Protein AF-A0A957N6Y2-F1 (afdb_monomer)

pLDDT: mean 73.85, std 15.02, range [50.25, 97.44]

Foldseek 3Di:
DVVVVVVVVVVVVVVVVVVVVVVVVVVVVVVVVVPDDDDPPPDPPPPPPPPPDDDDDDPDDDDDDDPDPPPPPDDPPPPPDDPPPPPPDPDDDPDAQDAPDDQVPQALVPLVVLVSQADLFQDGHDCVRNVYDPVSSVSSVVSSVVNVVVVVGDDGNVVSCVVVVPPPDPPDD

Secondary structure (DSSP, 8-state):
--HHHHHHHHHHHHHHHHHHHHHHHHHHHHHHTTS-S--------TT------------------------------------TTS------PPPPSSTT--STT--TT-HHHHHTTB-TTSPBPPHHHH---HHHHHHHHHHHHHHHHTTSS-SSHHHHHHHHGGG------

Radius of gyration: 35.32 Å; Cα contacts (8 Å, |Δi|>4): 72; chains: 1; bounding box: 50×117×84 Å

Mean predicted aligned error: 20.55 Å

Nearest PDB structures (foldseek):
  6wnv-assembly1_W  TM=9.432E-01  e=3.172E-04  Escherichia coli
  6uo1-assembly2_2r  TM=8.432E-01  e=1.187E-04  Thermus thermophilus HB8
  7unr-assembly1_r  TM=8.972E-01  e=5.019E-04  Pseudomonas aeruginosa PAO1
  7msm-assembly1_r  TM=8.743E-01  e=5.722E-04  Mycobacterium tuberculosis H37Rv
  4v6k-assembly1_BV  TM=7.353E-01  e=3.387E-04  Escherichia coli K-12

Sequence (173 aa):
MKEIQGEAEEVVADAAETAAEAVTAVADAVEAAVTSDDDDDEGYDDADVPSAVDEDDDDGEDDEDDDGEDVFEYEEVAVDGPTIYAPQEVRGRARRIGNDIRIEDINYKNVALLTRFLDARGRILSRRKTRVSAKVQRQVAREIKRARHLALLPYTAEHIRVTRKTRRTSRQR

Solvent-accessible surface area (backbone atoms only — not comparable to full-atom values): 11524 Å² total; per-residue (Å²): 127,75,64,71,59,54,57,60,54,52,57,54,51,54,54,50,52,55,51,51,53,52,52,50,52,52,48,54,53,54,54,64,65,71,74,74,82,84,84,83,76,74,72,83,71,84,79,81,67,79,78,85,78,79,90,76,91,78,90,74,79,90,79,82,88,81,94,73,82,79,76,76,79,77,72,86,69,84,72,91,60,79,70,84,78,61,82,74,78,79,72,75,79,77,83,68,75,40,77,84,68,59,75,88,73,68,46,48,85,42,52,78,64,56,53,74,46,38,43,94,47,38,44,78,58,53,57,84,73,37,55,42,56,71,71,55,50,53,50,51,52,53,28,50,52,53,17,37,76,71,66,75,41,59,79,42,44,62,59,49,48,63,72,60,59,84,68,77,66,79,81,74,128

Structure (mmCIF, N/CA/C/O backbone):
data_AF-A0A957N6Y2-F1
#
_entry.id   AF-A0A957N6Y2-F1
#
loop_
_atom_site.group_PDB
_atom_site.id
_atom_site.type_symbol
_atom_site.label_atom_id
_atom_site.label_alt_id
_atom_site.label_comp_id
_atom_site.label_asym_id
_atom_site.label_entity_id
_atom_site.label_seq_id
_atom_site.pdbx_PDB_ins_code
_atom_site.Cartn_x
_atom_site.Cartn_y
_atom_site.Cartn_z
_atom_site.occupancy
_atom_site.B_iso_or_equiv
_atom_site.auth_seq_id
_atom_site.auth_comp_id
_atom_site.auth_asym_id
_atom_site.auth_atom_id
_atom_site.pdbx_PDB_model_num
ATOM 1 N N . MET A 1 1 ? 0.846 -52.068 44.455 1.00 54.06 1 MET A N 1
ATOM 2 C CA . MET A 1 1 ? 0.209 -51.750 43.150 1.00 54.06 1 MET A CA 1
ATOM 3 C C . MET A 1 1 ? -0.515 -50.401 43.126 1.00 54.06 1 MET A C 1
ATOM 5 O O . MET A 1 1 ? -0.605 -49.851 42.042 1.00 54.06 1 MET A O 1
ATOM 9 N N . LYS A 1 2 ? -0.999 -49.846 44.255 1.00 55.47 2 LYS A N 1
ATOM 10 C CA . LYS A 1 2 ? -1.596 -48.491 44.290 1.00 55.47 2 LYS A CA 1
ATOM 11 C C . LYS A 1 2 ? -0.591 -47.332 44.422 1.00 55.47 2 LYS A C 1
ATOM 13 O O . LYS A 1 2 ? -0.959 -46.212 44.116 1.00 55.47 2 LYS A O 1
ATO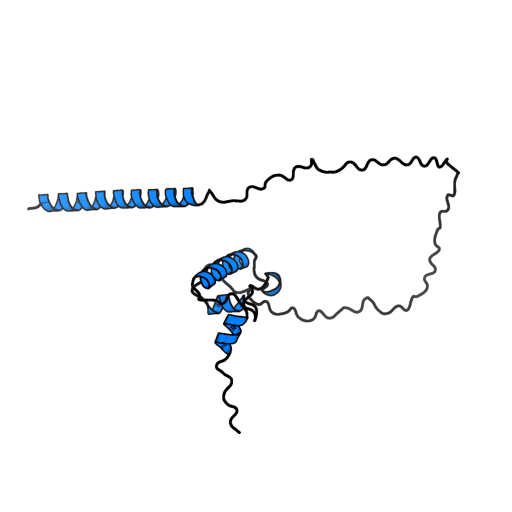M 18 N N . GLU A 1 3 ? 0.654 -47.587 44.827 1.00 55.88 3 GLU A N 1
ATOM 19 C CA . GLU A 1 3 ? 1.667 -46.526 45.020 1.00 55.88 3 GLU A CA 1
ATOM 20 C C . GLU A 1 3 ? 2.249 -45.993 43.702 1.00 55.88 3 GLU A C 1
ATOM 22 O O . GLU A 1 3 ? 2.425 -44.794 43.549 1.00 55.88 3 GLU A O 1
ATOM 27 N N . ILE A 1 4 ? 2.412 -46.854 42.694 1.00 61.31 4 ILE A N 1
ATOM 28 C CA . ILE A 1 4 ? 2.976 -46.479 41.381 1.00 61.31 4 ILE A CA 1
ATOM 29 C C . ILE A 1 4 ? 2.052 -45.538 40.581 1.00 61.31 4 ILE A C 1
ATOM 31 O O . ILE A 1 4 ? 2.483 -44.896 39.630 1.00 61.31 4 ILE A O 1
ATOM 35 N N . GLN A 1 5 ? 0.763 -45.481 40.937 1.00 54.62 5 GLN A N 1
ATOM 36 C CA . GLN A 1 5 ? -0.201 -44.585 40.294 1.00 54.62 5 GLN A CA 1
ATOM 37 C C . GLN A 1 5 ? -0.151 -43.161 40.864 1.00 54.62 5 GLN A C 1
ATOM 39 O O . GLN A 1 5 ? -0.471 -42.236 40.130 1.00 54.62 5 GLN A O 1
ATOM 44 N N . GLY A 1 6 ? 0.273 -42.981 42.123 1.00 58.88 6 GLY A N 1
ATOM 45 C CA . GLY A 1 6 ? 0.405 -41.652 42.733 1.00 58.88 6 GLY A CA 1
ATOM 46 C C . GLY A 1 6 ? 1.631 -40.899 42.222 1.00 58.88 6 GLY A C 1
ATOM 47 O O . GLY A 1 6 ? 1.530 -39.728 41.876 1.00 58.88 6 GLY A O 1
ATOM 48 N N . GLU A 1 7 ? 2.758 -41.600 42.070 1.00 60.56 7 GLU A N 1
ATOM 49 C CA . GLU A 1 7 ? 3.994 -41.002 41.546 1.00 60.56 7 GLU A CA 1
ATOM 50 C C . GLU A 1 7 ? 3.807 -40.482 40.115 1.00 60.56 7 GLU A C 1
ATOM 52 O O . GLU A 1 7 ? 4.270 -39.396 39.794 1.00 60.56 7 GLU A O 1
ATOM 57 N N . ALA A 1 8 ? 3.069 -41.206 39.263 1.00 60.78 8 ALA A N 1
ATOM 58 C CA . ALA A 1 8 ? 2.825 -40.799 37.879 1.00 60.78 8 ALA A CA 1
ATOM 59 C C . ALA A 1 8 ? 1.968 -39.528 37.748 1.00 60.78 8 ALA A C 1
ATOM 61 O O .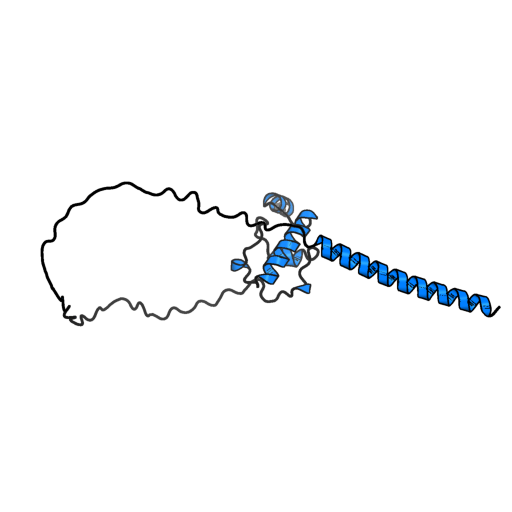 ALA A 1 8 ? 2.079 -38.829 36.744 1.00 60.78 8 ALA A O 1
ATOM 62 N N . GLU A 1 9 ? 1.113 -39.230 38.725 1.00 62.97 9 GLU A N 1
ATOM 63 C CA . GLU A 1 9 ? 0.249 -38.045 38.699 1.00 62.97 9 GLU A CA 1
ATOM 64 C C . GLU A 1 9 ? 1.001 -36.793 39.182 1.00 62.97 9 GLU A C 1
ATOM 66 O O . GLU A 1 9 ? 0.813 -35.707 38.636 1.00 62.97 9 GLU A O 1
ATOM 71 N N . GLU A 1 10 ? 1.941 -36.960 40.118 1.00 61.38 10 GLU A N 1
ATOM 72 C CA . GLU A 1 10 ? 2.813 -35.891 40.619 1.00 61.38 10 GLU A CA 1
ATOM 73 C C . GLU A 1 10 ? 3.805 -35.398 39.547 1.00 61.38 10 GLU A C 1
ATOM 75 O O . GLU A 1 10 ? 3.957 -34.190 39.364 1.00 61.38 10 GLU A O 1
ATOM 80 N N . VAL A 1 11 ? 4.396 -36.299 38.742 1.00 65.12 11 VAL A N 1
ATOM 81 C CA . VAL A 1 11 ? 5.324 -35.892 37.658 1.00 65.12 11 VAL A CA 1
ATOM 82 C C . VAL A 1 11 ? 4.615 -35.098 36.552 1.00 65.12 11 VAL A C 1
ATOM 84 O O . VAL A 1 11 ? 5.224 -34.270 35.878 1.00 65.12 11 VAL A O 1
ATOM 87 N N . VAL A 1 12 ? 3.317 -35.339 36.340 1.00 69.12 12 VAL A N 1
ATOM 88 C CA . VAL A 1 12 ? 2.526 -34.625 35.322 1.00 69.12 12 VAL A CA 1
ATOM 89 C C . VAL A 1 12 ? 2.148 -33.220 35.800 1.00 69.12 12 VAL A C 1
ATOM 91 O O . VAL A 1 12 ? 2.043 -32.312 34.975 1.00 69.12 12 VAL A O 1
ATOM 94 N N . ALA A 1 13 ? 1.994 -33.021 37.112 1.00 68.88 13 ALA A N 1
ATOM 95 C CA . ALA A 1 13 ? 1.758 -31.704 37.699 1.00 68.88 13 ALA A CA 1
ATOM 96 C C . ALA A 1 13 ? 3.017 -30.818 37.640 1.00 68.88 13 ALA A C 1
ATOM 98 O O . ALA A 1 13 ? 2.930 -29.679 37.182 1.00 68.88 13 ALA A O 1
ATOM 99 N N . ASP A 1 14 ? 4.188 -31.363 37.984 1.00 68.69 14 ASP A N 1
ATOM 100 C CA . ASP A 1 14 ? 5.475 -30.646 37.917 1.00 68.69 14 ASP A CA 1
ATOM 101 C C . ASP A 1 14 ? 5.862 -30.279 36.468 1.00 68.69 14 ASP A C 1
ATOM 103 O O . ASP A 1 14 ? 6.341 -29.179 36.177 1.00 68.69 14 ASP A O 1
ATOM 107 N N . ALA A 1 15 ? 5.540 -31.157 35.507 1.00 70.31 15 ALA A N 1
ATOM 108 C CA . ALA A 1 15 ? 5.707 -30.886 34.078 1.00 70.31 15 ALA A CA 1
ATOM 109 C C . ALA A 1 15 ? 4.786 -29.763 33.559 1.00 70.31 15 ALA A C 1
ATOM 111 O O . ALA A 1 15 ? 5.128 -29.069 32.599 1.00 70.31 15 ALA A O 1
ATOM 112 N N . ALA A 1 16 ? 3.610 -29.580 34.166 1.00 72.06 16 ALA A N 1
ATOM 113 C CA . ALA A 1 16 ? 2.691 -28.507 33.796 1.00 72.06 16 ALA A CA 1
ATOM 114 C C . ALA A 1 16 ? 3.145 -27.149 34.355 1.00 72.06 16 ALA A C 1
ATOM 116 O O . ALA A 1 16 ? 3.009 -26.133 33.671 1.00 72.06 16 ALA A O 1
ATOM 117 N N . GLU A 1 17 ? 3.719 -27.132 35.560 1.00 71.00 17 GLU A N 1
ATOM 118 C CA . GLU A 1 17 ? 4.227 -25.915 36.200 1.00 71.00 17 GLU A CA 1
ATOM 119 C C . GLU A 1 17 ? 5.502 -25.403 35.510 1.00 71.00 17 GLU A C 1
ATOM 121 O O . GLU A 1 17 ? 5.574 -24.234 35.126 1.00 71.00 17 GLU A O 1
ATOM 126 N N . THR A 1 18 ? 6.441 -26.300 35.188 1.00 74.44 18 THR A N 1
ATOM 127 C CA . THR A 1 18 ? 7.646 -25.967 34.400 1.00 74.44 18 THR A CA 1
ATOM 128 C C . THR A 1 18 ? 7.326 -25.510 32.973 1.00 74.44 18 THR A C 1
ATOM 130 O O . THR A 1 18 ? 7.995 -24.623 32.435 1.00 74.44 18 THR A O 1
ATOM 133 N N . ALA A 1 19 ? 6.277 -26.055 32.346 1.00 76.19 19 ALA A N 1
ATOM 134 C CA . ALA A 1 19 ? 5.816 -25.580 31.043 1.00 76.19 19 ALA A CA 1
ATOM 135 C C . ALA A 1 19 ? 5.221 -24.165 31.118 1.00 76.19 19 ALA A C 1
ATOM 137 O O . ALA A 1 19 ? 5.427 -23.371 30.198 1.00 76.19 19 ALA A O 1
ATOM 138 N N . ALA A 1 20 ? 4.507 -23.831 32.198 1.00 77.12 20 ALA A N 1
ATOM 139 C CA . ALA A 1 20 ? 3.957 -22.495 32.394 1.00 77.12 20 ALA A CA 1
ATOM 140 C C . ALA A 1 20 ? 5.071 -21.457 32.598 1.00 77.12 20 ALA A C 1
ATOM 142 O O . ALA A 1 20 ? 5.064 -20.435 31.911 1.00 77.12 20 ALA A O 1
ATOM 143 N N . GLU A 1 21 ? 6.062 -21.760 33.445 1.00 78.00 21 GLU A N 1
ATOM 144 C CA . GLU A 1 21 ? 7.205 -20.877 33.710 1.00 78.00 21 GLU A CA 1
ATOM 145 C C . GLU A 1 21 ? 8.019 -20.600 32.433 1.00 78.00 21 GLU A C 1
ATOM 147 O O . GLU A 1 21 ? 8.341 -19.446 32.132 1.00 78.00 21 GLU A O 1
ATOM 152 N N . ALA A 1 22 ? 8.252 -21.631 31.610 1.00 80.06 22 ALA A N 1
ATOM 153 C CA . ALA A 1 22 ? 8.944 -21.502 30.329 1.00 80.06 22 ALA A CA 1
ATOM 154 C C . ALA A 1 22 ? 8.195 -20.607 29.326 1.00 80.06 22 ALA A C 1
ATOM 156 O O . ALA A 1 22 ? 8.821 -19.839 28.596 1.00 80.06 22 ALA A O 1
ATOM 157 N N . VAL A 1 23 ? 6.860 -20.670 29.282 1.00 82.44 23 VAL A N 1
ATOM 158 C CA . VAL A 1 23 ? 6.058 -19.831 28.376 1.00 82.44 23 VAL A CA 1
ATOM 159 C C . VAL A 1 23 ? 6.103 -18.363 28.805 1.00 82.44 23 VAL A C 1
ATOM 161 O O . VAL A 1 23 ? 6.244 -17.492 27.946 1.00 82.44 23 VAL A O 1
ATOM 164 N N . THR A 1 24 ? 6.051 -18.078 30.110 1.00 79.81 24 THR A N 1
ATOM 165 C CA . THR A 1 24 ? 6.241 -16.717 30.644 1.00 79.81 24 THR A CA 1
ATOM 166 C C . THR A 1 24 ? 7.654 -16.188 30.411 1.00 79.81 24 THR A C 1
ATOM 168 O O . THR A 1 24 ? 7.796 -15.052 29.972 1.00 79.81 24 THR A O 1
ATOM 171 N N . ALA A 1 25 ? 8.692 -17.011 30.582 1.00 83.44 25 ALA A N 1
ATOM 172 C CA . ALA A 1 25 ? 10.072 -16.610 30.305 1.00 83.44 25 ALA A CA 1
ATOM 173 C C . ALA A 1 25 ? 10.303 -16.297 28.815 1.00 83.44 25 ALA A C 1
ATOM 175 O O . ALA A 1 25 ? 11.002 -15.345 28.470 1.00 83.44 25 ALA A O 1
ATOM 176 N N . VAL A 1 26 ? 9.681 -17.067 27.913 1.00 84.06 26 VAL A N 1
ATOM 177 C CA . VAL A 1 26 ? 9.703 -16.780 26.470 1.00 84.06 26 VAL A CA 1
ATOM 178 C C . VAL A 1 26 ? 8.930 -15.496 26.154 1.00 84.06 26 VAL A C 1
ATOM 180 O O . VAL A 1 26 ? 9.352 -14.748 25.277 1.00 84.06 26 VAL A O 1
ATOM 183 N N . ALA A 1 27 ? 7.833 -15.209 26.860 1.00 81.75 27 ALA A N 1
ATOM 184 C CA . ALA A 1 27 ? 7.079 -13.970 26.683 1.00 81.75 27 ALA A CA 1
ATOM 185 C C . ALA A 1 27 ? 7.880 -12.730 27.126 1.00 81.75 27 ALA A C 1
ATOM 187 O O . ALA A 1 27 ? 7.988 -11.792 26.338 1.00 81.75 27 ALA A O 1
ATOM 188 N N . ASP A 1 28 ? 8.512 -12.762 28.305 1.00 79.31 28 ASP A N 1
ATOM 189 C CA . ASP A 1 28 ? 9.375 -11.673 28.797 1.00 79.31 28 ASP A CA 1
ATOM 190 C C . ASP A 1 28 ? 10.589 -11.451 27.880 1.00 79.31 28 ASP A C 1
ATOM 192 O O . ASP A 1 28 ? 10.950 -10.316 27.564 1.00 79.31 28 ASP A O 1
ATOM 196 N N . ALA A 1 29 ? 11.196 -12.530 27.372 1.00 77.00 29 ALA A N 1
ATOM 197 C CA . ALA A 1 29 ? 12.306 -12.430 26.426 1.00 77.00 29 ALA A CA 1
ATOM 198 C C . ALA A 1 29 ? 11.883 -11.813 25.078 1.00 77.00 29 ALA A C 1
ATOM 200 O O . ALA A 1 29 ? 12.656 -11.081 24.457 1.00 77.00 29 ALA A O 1
ATOM 201 N N . VAL A 1 30 ? 10.659 -12.091 24.616 1.00 79.19 30 VAL A N 1
ATOM 202 C CA . VAL A 1 30 ? 10.101 -11.488 23.395 1.00 79.19 30 VAL A CA 1
ATOM 203 C C . VAL A 1 30 ? 9.756 -10.013 23.612 1.00 79.19 30 VAL A C 1
ATOM 205 O O . VAL A 1 30 ? 9.938 -9.222 22.687 1.00 79.19 30 VAL A O 1
ATOM 208 N N . GLU A 1 31 ? 9.293 -9.628 24.803 1.00 70.00 31 GLU A N 1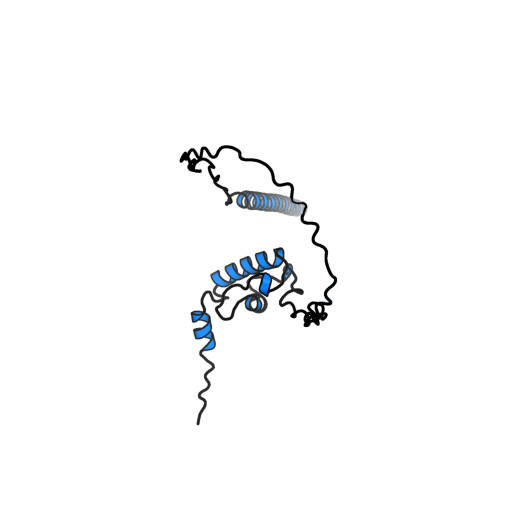
ATOM 209 C CA . GLU A 1 31 ? 8.985 -8.231 25.124 1.00 70.00 31 GLU A CA 1
ATOM 210 C C . GLU A 1 31 ? 10.263 -7.385 25.224 1.00 70.00 31 GLU A C 1
ATOM 212 O 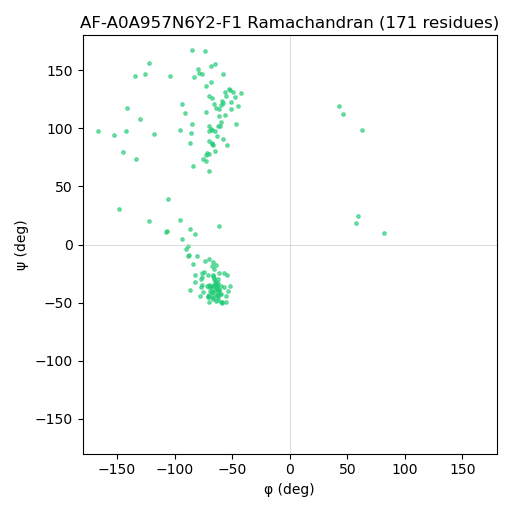O . GLU A 1 31 ? 10.337 -6.335 24.590 1.00 70.00 31 GLU A O 1
ATOM 217 N N . ALA A 1 32 ? 11.316 -7.892 25.876 1.00 69.19 32 ALA A N 1
ATOM 218 C CA . ALA A 1 32 ? 12.623 -7.230 25.935 1.00 69.19 32 ALA A CA 1
ATOM 219 C C . ALA A 1 32 ? 13.284 -7.061 24.551 1.00 69.19 32 ALA A C 1
ATOM 221 O O . ALA A 1 32 ? 13.956 -6.064 24.298 1.00 69.19 32 ALA A O 1
ATOM 222 N N . ALA A 1 33 ? 13.069 -8.000 23.625 1.00 65.19 33 ALA A N 1
ATOM 223 C CA . ALA A 1 33 ? 13.572 -7.889 22.254 1.00 65.19 33 ALA A CA 1
ATOM 224 C C . ALA A 1 33 ? 12.800 -6.865 21.398 1.00 65.19 33 ALA A C 1
ATOM 226 O O . ALA A 1 33 ? 13.261 -6.496 20.321 1.00 65.19 33 ALA A O 1
ATOM 227 N N . VAL A 1 34 ? 11.619 -6.415 21.840 1.00 66.94 34 VAL A N 1
ATOM 228 C CA . VAL A 1 34 ? 10.784 -5.454 21.102 1.00 66.94 34 VAL A CA 1
ATOM 229 C C . VAL A 1 34 ? 11.088 -3.994 21.466 1.00 66.94 34 VAL A C 1
ATOM 231 O O . VAL A 1 34 ? 10.539 -3.094 20.831 1.00 66.94 34 VAL A O 1
ATOM 234 N N . THR A 1 35 ? 11.976 -3.743 22.437 1.00 60.12 35 THR A N 1
ATOM 235 C CA . THR A 1 35 ? 12.279 -2.391 22.945 1.00 60.12 35 THR A CA 1
ATOM 236 C C . THR A 1 35 ? 13.637 -1.824 22.523 1.00 60.12 35 THR A C 1
ATOM 238 O O . THR A 1 35 ? 14.054 -0.813 23.079 1.00 60.12 35 THR A O 1
ATOM 241 N N . SER A 1 36 ? 14.345 -2.428 21.567 1.00 63.19 36 SER A N 1
ATOM 242 C CA . SER A 1 36 ? 15.643 -1.920 21.099 1.00 63.19 36 SER A CA 1
ATOM 243 C C . SER A 1 36 ? 15.721 -1.912 19.573 1.00 63.19 36 SER A C 1
ATOM 245 O O . SER A 1 36 ? 16.354 -2.791 19.007 1.00 63.19 36 SER A O 1
ATOM 247 N N . ASP A 1 37 ? 15.029 -0.977 18.920 1.00 61.47 37 ASP A N 1
ATOM 248 C CA . ASP A 1 37 ? 15.316 -0.553 17.536 1.00 61.47 37 ASP A CA 1
ATOM 249 C C . ASP A 1 37 ? 14.550 0.759 17.227 1.00 61.47 37 ASP A C 1
ATOM 251 O O . ASP A 1 37 ? 13.356 0.748 16.916 1.00 61.47 37 ASP A O 1
ATOM 255 N N . ASP A 1 38 ? 15.282 1.871 17.362 1.00 55.75 38 ASP A N 1
ATOM 256 C CA . ASP A 1 38 ? 15.328 3.045 16.472 1.00 55.75 38 ASP A CA 1
ATOM 257 C C . ASP A 1 38 ? 14.085 3.928 16.231 1.00 55.75 38 ASP A C 1
ATOM 259 O O . ASP A 1 38 ? 13.298 3.713 15.309 1.00 55.75 38 ASP A O 1
ATOM 263 N N . ASP A 1 39 ? 14.037 5.041 16.965 1.00 57.88 39 ASP A N 1
ATOM 264 C CA . ASP A 1 39 ? 14.059 6.390 16.374 1.00 57.88 39 ASP A CA 1
ATOM 265 C C . ASP A 1 39 ? 14.853 7.273 17.366 1.00 57.88 39 ASP A C 1
ATOM 267 O O . ASP A 1 39 ? 14.268 7.938 18.215 1.00 57.88 39 ASP A O 1
ATOM 271 N N . ASP A 1 40 ? 16.191 7.190 17.320 1.00 53.88 40 ASP A N 1
ATOM 272 C CA . ASP A 1 40 ? 17.080 8.243 17.831 1.00 53.88 40 ASP A CA 1
ATOM 273 C C . ASP A 1 40 ? 16.887 9.457 16.911 1.00 53.88 40 ASP A C 1
ATOM 275 O O . ASP A 1 40 ? 17.403 9.523 15.790 1.00 53.88 40 ASP A O 1
ATOM 279 N N . ASP A 1 41 ? 16.064 10.402 17.347 1.00 59.16 41 ASP A N 1
ATOM 280 C CA . ASP A 1 41 ? 16.000 11.747 16.807 1.00 59.16 41 ASP A CA 1
ATOM 281 C C . ASP A 1 41 ? 17.249 12.517 17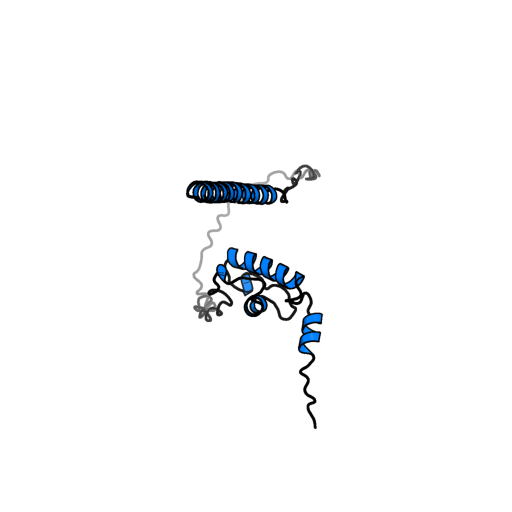.251 1.00 59.16 41 ASP A C 1
ATOM 283 O O . ASP A 1 41 ? 17.218 13.336 18.166 1.00 59.16 41 ASP A O 1
ATOM 287 N N . GLU A 1 42 ? 18.369 12.219 16.581 1.00 62.69 42 GLU A N 1
ATOM 288 C CA . GLU A 1 42 ? 19.580 13.044 16.595 1.00 62.69 42 GLU A CA 1
ATOM 289 C C . GLU A 1 42 ? 19.166 14.508 16.411 1.00 62.69 42 GLU A C 1
ATOM 291 O O . GLU A 1 42 ? 18.507 14.880 15.429 1.00 62.69 42 GLU A O 1
ATOM 296 N N . GLY A 1 43 ? 19.495 15.308 17.422 1.00 53.41 43 GLY A N 1
ATOM 297 C CA . GLY A 1 43 ? 19.111 16.699 17.532 1.00 53.41 43 GLY A CA 1
ATOM 298 C C . GLY A 1 43 ? 19.496 17.472 16.281 1.00 53.41 43 GLY A C 1
ATOM 299 O O . GLY A 1 43 ? 20.612 17.384 15.773 1.00 53.41 43 GLY A O 1
ATOM 300 N N . TYR A 1 44 ? 18.561 18.276 15.788 1.00 62.78 44 TYR A N 1
ATOM 301 C CA . TYR A 1 44 ? 18.969 19.432 15.014 1.00 62.78 44 TYR A CA 1
ATOM 302 C C . TYR A 1 44 ? 19.654 20.384 15.987 1.00 62.78 44 TYR A C 1
ATOM 304 O O . TYR A 1 44 ? 19.001 21.087 16.756 1.00 62.78 44 TYR A O 1
ATOM 312 N N . ASP A 1 45 ? 20.979 20.348 15.983 1.00 58.59 45 ASP A N 1
ATOM 313 C CA . ASP A 1 45 ? 21.806 21.338 16.642 1.00 58.59 45 ASP A CA 1
ATOM 314 C C . ASP A 1 45 ? 21.511 22.684 15.967 1.00 58.59 45 ASP A C 1
ATOM 316 O O . ASP A 1 45 ? 21.991 22.969 14.870 1.00 58.59 45 ASP A O 1
ATOM 320 N N . ASP A 1 46 ? 20.702 23.527 16.609 1.00 61.53 46 ASP A N 1
ATOM 321 C CA . ASP A 1 46 ? 20.353 24.893 16.175 1.00 61.53 46 ASP A CA 1
ATOM 322 C C . ASP A 1 46 ? 21.580 25.849 16.083 1.00 61.53 46 ASP A C 1
ATOM 324 O O . ASP A 1 46 ? 21.436 27.070 16.041 1.00 61.53 46 ASP A O 1
ATOM 328 N N . ALA A 1 47 ? 22.811 25.325 16.064 1.00 61.56 47 ALA A N 1
ATOM 329 C CA . ALA A 1 47 ? 24.060 26.080 16.126 1.00 61.56 47 ALA A CA 1
ATOM 330 C C . ALA A 1 47 ? 24.607 26.546 14.759 1.00 61.56 47 ALA A C 1
ATOM 332 O O . ALA A 1 47 ? 25.512 27.376 14.741 1.00 61.56 47 ALA A O 1
ATOM 333 N N . ASP A 1 48 ? 24.050 26.086 13.634 1.00 59.69 48 ASP A N 1
ATOM 334 C CA . ASP A 1 48 ? 24.451 26.504 12.276 1.00 59.69 48 ASP A CA 1
ATOM 335 C C . ASP A 1 48 ? 23.422 27.443 11.616 1.00 59.69 48 ASP A C 1
ATOM 337 O O . ASP A 1 48 ? 23.141 27.365 10.418 1.00 59.69 48 ASP A O 1
ATOM 341 N N . VAL A 1 49 ? 22.840 28.367 12.387 1.00 62.09 49 VAL A N 1
ATOM 342 C CA . VAL A 1 49 ? 22.195 29.548 11.798 1.00 62.09 49 VAL A CA 1
ATOM 343 C C . VAL A 1 49 ? 23.290 30.596 11.587 1.00 62.09 49 VAL A C 1
ATOM 345 O O . VAL A 1 49 ? 23.717 31.215 12.564 1.00 62.09 49 VAL A O 1
ATOM 348 N N . PRO A 1 50 ? 23.789 30.820 10.355 1.00 61.38 50 PRO A N 1
ATOM 349 C CA . PRO A 1 50 ? 24.699 31.927 10.115 1.00 61.38 50 PRO A CA 1
ATOM 350 C C . PRO A 1 50 ? 23.974 33.223 10.479 1.00 61.38 50 PRO A C 1
ATOM 352 O O . PRO A 1 50 ? 22.923 33.542 9.917 1.00 61.38 50 PRO A O 1
ATOM 355 N N . SER A 1 51 ? 24.531 33.959 11.441 1.00 55.97 51 SER A N 1
ATOM 356 C CA . SER A 1 51 ? 24.121 35.328 11.713 1.00 55.97 51 SER A CA 1
ATOM 357 C C . SER A 1 51 ? 24.363 36.130 10.440 1.00 55.97 51 SER A C 1
ATOM 359 O O . SER A 1 51 ? 25.511 36.407 10.090 1.00 55.97 51 SER A O 1
ATOM 361 N N . ALA A 1 52 ? 23.293 36.464 9.727 1.00 61.56 52 ALA A N 1
ATOM 362 C CA . ALA A 1 52 ? 23.332 37.486 8.700 1.00 61.56 52 ALA A CA 1
ATOM 363 C C . ALA A 1 52 ? 23.572 38.826 9.406 1.00 61.56 52 ALA A C 1
ATOM 365 O O . ALA A 1 52 ? 22.637 39.507 9.816 1.00 61.56 52 ALA A O 1
ATOM 366 N N . VAL A 1 53 ? 24.843 39.134 9.630 1.00 62.69 53 VAL A N 1
ATOM 367 C CA . VAL A 1 53 ? 25.316 40.507 9.709 1.00 62.69 53 VAL A CA 1
ATOM 368 C C . VAL A 1 53 ? 25.731 40.867 8.294 1.00 62.69 53 VAL A C 1
ATOM 370 O O . VAL A 1 53 ? 26.649 40.262 7.758 1.00 62.69 53 VAL A O 1
ATOM 373 N N . ASP A 1 54 ? 25.004 41.793 7.690 1.00 56.47 54 ASP A N 1
ATOM 374 C CA . ASP A 1 54 ? 25.623 42.857 6.918 1.00 56.47 54 ASP A CA 1
ATOM 375 C C . ASP A 1 54 ? 24.805 44.113 7.216 1.00 56.47 54 ASP A C 1
ATOM 377 O O . ASP A 1 54 ? 23.584 44.161 7.060 1.00 56.47 54 ASP A O 1
ATOM 381 N N . GLU A 1 55 ? 25.522 45.052 7.812 1.00 59.84 55 GLU A N 1
ATOM 382 C CA . GLU A 1 55 ? 25.134 46.409 8.134 1.00 59.84 55 GLU A CA 1
ATOM 383 C C . GLU A 1 55 ? 24.967 47.171 6.818 1.00 59.84 55 GLU A C 1
ATOM 385 O O . GLU A 1 55 ? 25.906 47.226 6.031 1.00 59.84 55 GLU A O 1
ATOM 390 N N . ASP A 1 56 ? 23.810 47.789 6.606 1.00 58.53 56 ASP A N 1
ATOM 391 C CA . ASP A 1 56 ? 23.729 49.010 5.813 1.00 58.53 56 ASP A CA 1
ATOM 392 C C . ASP A 1 56 ? 22.923 50.014 6.648 1.00 58.53 56 ASP A C 1
ATOM 394 O O . ASP A 1 56 ? 21.725 49.841 6.887 1.00 58.53 56 ASP A O 1
ATOM 398 N N . ASP A 1 57 ? 23.643 51.011 7.167 1.00 60.28 57 ASP A N 1
ATOM 399 C CA . ASP A 1 57 ? 23.111 52.301 7.596 1.00 60.28 57 ASP A CA 1
ATOM 400 C C . ASP A 1 57 ? 22.261 52.881 6.451 1.00 60.28 57 ASP A C 1
ATOM 402 O O . ASP A 1 57 ? 22.794 53.175 5.381 1.00 60.28 57 ASP A O 1
ATOM 406 N N . ASP A 1 58 ? 20.956 53.056 6.669 1.00 59.53 58 ASP A N 1
ATOM 407 C CA . ASP A 1 58 ? 20.134 53.972 5.872 1.00 59.53 58 ASP A CA 1
ATOM 408 C C . ASP A 1 58 ? 19.594 55.046 6.820 1.00 59.53 58 ASP A C 1
ATOM 410 O O . ASP A 1 58 ? 18.623 54.867 7.558 1.00 59.53 58 ASP A O 1
ATOM 414 N N . ASP A 1 59 ? 20.330 56.150 6.850 1.00 61.16 59 ASP A N 1
ATOM 415 C CA . ASP A 1 59 ? 20.012 57.426 7.464 1.00 61.16 59 ASP A CA 1
ATOM 416 C C . ASP A 1 59 ? 18.985 58.181 6.608 1.00 61.16 59 ASP A C 1
ATOM 418 O O . ASP A 1 59 ? 19.288 59.158 5.928 1.00 61.16 59 ASP A O 1
ATOM 422 N N . GLY A 1 60 ? 17.735 57.719 6.647 1.00 60.00 60 GLY A N 1
ATOM 423 C CA . GLY A 1 60 ? 16.585 58.461 6.134 1.00 60.00 60 GLY A CA 1
ATOM 424 C C . GLY A 1 60 ? 15.887 59.231 7.252 1.00 60.00 60 GLY A C 1
ATOM 425 O O . GLY A 1 60 ? 15.114 58.643 8.004 1.00 60.00 60 GLY A O 1
ATOM 426 N N . GLU A 1 61 ? 16.181 60.528 7.369 1.00 54.38 61 GLU A N 1
ATOM 427 C CA . GLU A 1 61 ? 15.509 61.466 8.278 1.00 54.38 61 GLU A CA 1
ATOM 428 C C . GLU A 1 61 ? 13.988 61.539 8.025 1.00 54.38 61 GLU A C 1
ATOM 430 O O . GLU A 1 61 ? 13.515 61.398 6.896 1.00 54.38 61 GLU A O 1
ATOM 435 N N . ASP A 1 62 ? 13.245 61.757 9.115 1.00 56.06 62 ASP A N 1
ATOM 436 C CA . ASP A 1 62 ? 11.813 62.058 9.161 1.00 56.06 62 ASP A CA 1
ATOM 437 C C . ASP A 1 62 ? 11.435 63.225 8.229 1.00 56.06 62 ASP A C 1
ATOM 439 O O . ASP A 1 62 ? 12.035 64.291 8.326 1.00 56.06 62 ASP A O 1
ATOM 443 N N . ASP A 1 63 ? 10.368 63.068 7.437 1.00 58.97 63 ASP A N 1
ATOM 444 C CA . ASP A 1 63 ? 9.568 64.188 6.921 1.00 58.97 63 ASP A CA 1
ATOM 445 C C . ASP A 1 63 ? 8.072 63.797 6.907 1.00 58.97 63 ASP A C 1
ATOM 447 O O . ASP A 1 63 ? 7.590 63.074 6.037 1.00 58.97 63 ASP A O 1
ATOM 451 N N . GLU A 1 64 ? 7.401 64.235 7.975 1.00 56.66 64 GLU A N 1
ATOM 452 C CA . GLU A 1 64 ? 6.062 64.847 8.066 1.00 56.66 64 GLU A CA 1
ATOM 453 C C . GLU A 1 64 ? 4.868 64.283 7.245 1.00 56.66 64 GLU A C 1
ATOM 455 O O . GLU A 1 64 ? 4.817 64.344 6.021 1.00 56.66 64 GLU A O 1
ATOM 460 N N . ASP A 1 65 ? 3.849 63.846 8.004 1.00 55.38 65 ASP A N 1
ATOM 461 C CA . ASP A 1 65 ? 2.403 64.105 7.865 1.00 55.38 65 ASP A CA 1
ATOM 462 C C . ASP A 1 65 ? 1.709 63.989 6.485 1.00 55.38 65 ASP A C 1
ATOM 464 O O . ASP A 1 65 ? 1.801 64.878 5.641 1.00 55.38 65 ASP A O 1
ATOM 468 N N . ASP A 1 66 ? 0.830 62.983 6.337 1.00 57.75 66 ASP A N 1
ATOM 469 C CA . ASP A 1 66 ? -0.438 63.152 5.598 1.00 57.75 66 ASP A CA 1
ATOM 470 C C . ASP A 1 66 ? -1.516 62.176 6.112 1.00 57.75 66 ASP A C 1
ATOM 472 O O . ASP A 1 66 ? -1.611 61.012 5.710 1.00 57.75 66 ASP A O 1
ATOM 476 N N . ASP A 1 67 ? -2.342 62.658 7.041 1.00 56.00 67 ASP A N 1
ATOM 477 C CA . ASP A 1 67 ? -3.572 62.018 7.516 1.00 56.00 67 ASP A CA 1
ATOM 478 C C . ASP A 1 67 ? -4.683 62.110 6.453 1.00 56.00 67 ASP A C 1
ATOM 480 O O . ASP A 1 67 ? -5.678 62.826 6.576 1.00 56.00 67 ASP A O 1
ATOM 484 N N . GLY A 1 68 ? -4.522 61.338 5.380 1.00 63.12 68 GLY A N 1
ATOM 485 C CA . GLY A 1 68 ? -5.567 61.093 4.394 1.00 63.12 68 GLY A CA 1
ATOM 486 C C . GLY A 1 68 ? -6.466 59.926 4.805 1.00 63.12 68 GLY A C 1
ATOM 487 O O . GLY A 1 68 ? -6.234 58.788 4.402 1.00 63.12 68 GLY A O 1
ATOM 488 N N . GLU A 1 69 ? -7.521 60.177 5.586 1.00 58.41 69 GLU A N 1
ATOM 489 C CA . GLU A 1 69 ? -8.634 59.222 5.691 1.00 58.41 69 GLU A CA 1
ATOM 490 C C . GLU A 1 69 ? -9.409 59.222 4.365 1.00 58.41 69 GLU A C 1
ATOM 492 O O . GLU A 1 69 ? -10.363 59.980 4.179 1.00 58.41 69 GLU A O 1
ATOM 497 N N . ASP A 1 70 ? -8.998 58.366 3.427 1.00 54.81 70 ASP A N 1
ATOM 498 C CA . ASP A 1 70 ? -9.784 58.058 2.233 1.00 54.81 70 ASP A CA 1
ATOM 499 C C . ASP A 1 70 ? -11.055 57.306 2.655 1.00 54.81 70 ASP A C 1
ATOM 501 O O . ASP A 1 70 ? -11.143 56.073 2.663 1.00 54.81 70 ASP A O 1
ATOM 505 N N . VAL A 1 71 ? -12.085 58.070 3.019 1.00 59.12 71 VAL A N 1
ATOM 506 C CA . VAL A 1 71 ? -13.459 57.582 3.092 1.00 59.12 71 VAL A CA 1
ATOM 507 C C . VAL A 1 71 ? -13.886 57.288 1.657 1.00 59.12 71 VAL A C 1
ATOM 509 O O . VAL A 1 71 ? -14.425 58.148 0.965 1.00 59.12 71 VAL A O 1
ATOM 512 N N . PHE A 1 72 ? -13.606 56.075 1.181 1.00 50.25 72 PHE A N 1
ATOM 513 C CA . PHE A 1 72 ? -14.099 55.609 -0.109 1.00 50.25 72 PHE A CA 1
ATOM 514 C C . PHE A 1 72 ? -15.629 55.628 -0.079 1.00 50.25 72 PHE A C 1
ATOM 516 O O . PHE A 1 72 ? -16.267 54.749 0.505 1.00 50.25 72 PHE A O 1
ATOM 523 N N . GLU A 1 73 ? -16.220 56.652 -0.693 1.00 58.97 73 GLU A N 1
ATOM 524 C CA . GLU A 1 73 ? -17.646 56.715 -0.972 1.00 58.97 73 GLU A CA 1
ATOM 525 C C . GLU A 1 73 ? -17.965 55.596 -1.967 1.00 58.97 73 GLU A C 1
ATOM 527 O O . GLU A 1 73 ? -17.703 55.677 -3.167 1.00 58.97 73 GLU A O 1
ATOM 532 N N . TYR A 1 74 ? -18.456 54.482 -1.434 1.00 67.44 74 TYR A N 1
ATOM 533 C CA . TYR A 1 74 ? -18.962 53.378 -2.225 1.00 67.44 74 TYR A CA 1
ATOM 534 C C . TYR A 1 74 ? -20.267 53.829 -2.881 1.00 67.44 74 TYR A C 1
ATOM 536 O O . TYR A 1 74 ? -21.342 53.769 -2.289 1.00 67.44 74 TYR A O 1
ATOM 544 N N . GLU A 1 75 ? -20.205 54.251 -4.139 1.00 63.78 75 GLU A N 1
ATOM 545 C CA . GLU A 1 75 ? -21.387 54.128 -4.981 1.00 63.78 75 GLU A CA 1
ATOM 546 C C . GLU A 1 75 ? -21.655 52.627 -5.172 1.00 63.78 75 GLU A C 1
ATOM 548 O O . GLU A 1 75 ? -20.794 51.886 -5.656 1.00 63.78 75 GLU A O 1
ATOM 553 N N . GLU A 1 76 ? -22.841 52.151 -4.774 1.00 60.72 76 GLU A N 1
ATOM 554 C CA . GLU A 1 76 ? -23.329 50.819 -5.146 1.00 60.72 76 GLU A CA 1
ATOM 555 C C . GLU A 1 76 ? -23.538 50.77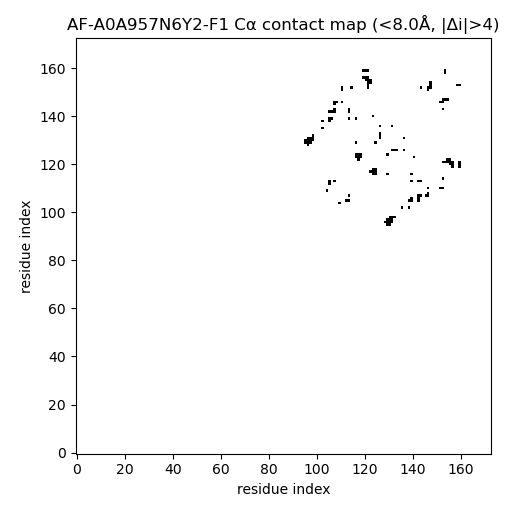7 -6.666 1.00 60.72 76 GLU A C 1
ATOM 557 O O . GLU A 1 76 ? -24.646 50.908 -7.187 1.00 60.72 76 GLU A O 1
ATOM 562 N N . VAL A 1 77 ? -22.456 50.588 -7.415 1.00 63.34 77 VAL A N 1
ATOM 563 C CA . VAL A 1 77 ? -22.560 50.212 -8.816 1.00 63.34 77 VAL A CA 1
ATOM 564 C C . VAL A 1 77 ? -23.005 48.759 -8.812 1.00 63.34 77 VAL A C 1
ATOM 566 O O . VAL A 1 77 ? -22.277 47.884 -8.345 1.00 63.34 77 VAL A O 1
ATOM 569 N N . ALA A 1 78 ? -24.217 48.495 -9.298 1.00 60.97 78 ALA A N 1
ATOM 570 C CA . ALA A 1 78 ? -24.709 47.144 -9.522 1.00 60.97 78 ALA A CA 1
ATOM 571 C C . ALA A 1 78 ? -23.758 46.425 -10.494 1.00 60.97 78 ALA A C 1
ATOM 573 O O . ALA A 1 78 ? -23.896 46.521 -11.714 1.00 60.97 78 ALA A O 1
ATOM 574 N N . VAL A 1 79 ? -22.747 45.745 -9.951 1.00 63.31 79 VAL A N 1
ATOM 575 C CA . VAL A 1 79 ? -21.842 44.911 -10.730 1.00 63.31 79 VAL A CA 1
ATOM 576 C C . VAL A 1 79 ? -22.671 43.714 -11.164 1.00 63.31 79 VAL A C 1
ATOM 578 O O . VAL A 1 79 ? -22.924 42.805 -10.374 1.00 63.31 79 VAL A O 1
ATOM 581 N N . ASP A 1 80 ? -23.109 43.724 -12.421 1.00 66.94 80 ASP A N 1
ATOM 582 C CA . ASP A 1 80 ? -23.706 42.573 -13.102 1.00 66.94 80 ASP A CA 1
ATOM 583 C C . ASP A 1 80 ? -22.591 41.538 -13.359 1.00 66.94 80 ASP A C 1
ATOM 585 O O . ASP A 1 80 ? -22.125 41.296 -14.473 1.00 66.94 80 ASP A O 1
ATOM 589 N N . GLY A 1 81 ? -22.025 41.039 -12.259 1.00 59.84 81 GLY A N 1
ATOM 590 C CA . GLY A 1 81 ? -20.920 40.105 -12.226 1.00 59.84 81 GLY A CA 1
ATOM 591 C C . GLY A 1 81 ? -21.444 38.685 -12.415 1.00 59.84 81 GLY A C 1
ATOM 592 O O . GLY A 1 81 ? -22.521 38.348 -11.915 1.00 59.84 81 GLY A O 1
ATOM 593 N N . PRO A 1 82 ? -20.695 37.814 -13.113 1.00 60.25 82 PRO A N 1
ATOM 594 C CA . PRO A 1 82 ? -21.112 36.436 -13.317 1.00 60.25 82 PRO A CA 1
ATOM 595 C C . PRO A 1 82 ? -21.349 35.804 -11.951 1.00 60.25 82 PRO A C 1
ATOM 597 O O . PRO A 1 82 ? -20.504 35.937 -11.073 1.00 60.25 82 PRO A O 1
ATOM 600 N N . THR A 1 83 ? -22.493 35.144 -11.768 1.00 58.81 83 THR A N 1
ATOM 601 C CA . THR A 1 83 ? -22.922 34.531 -10.508 1.00 58.81 83 THR A CA 1
ATOM 602 C C . THR A 1 83 ? -21.854 33.565 -9.978 1.00 58.81 83 THR A C 1
ATOM 604 O O . THR A 1 83 ? -21.909 32.358 -10.220 1.00 58.81 83 THR A O 1
ATOM 607 N N . ILE A 1 84 ? -20.873 34.075 -9.230 1.00 55.09 84 ILE A N 1
ATOM 608 C CA . ILE A 1 84 ? -19.835 33.269 -8.570 1.00 55.09 84 ILE A CA 1
ATOM 609 C C . ILE A 1 84 ? -20.498 32.351 -7.520 1.00 55.09 84 ILE A C 1
ATOM 611 O O . ILE A 1 84 ? -19.957 31.315 -7.147 1.00 55.09 84 ILE A O 1
ATOM 615 N N . TYR A 1 85 ? -21.736 32.678 -7.133 1.00 58.94 85 TYR A N 1
ATOM 616 C CA . TYR A 1 85 ? -22.603 31.925 -6.232 1.00 58.94 85 TYR A CA 1
ATOM 617 C C . TYR A 1 85 ? -23.594 30.980 -6.927 1.00 58.94 85 TYR A C 1
ATOM 619 O O . TYR A 1 85 ? -24.593 30.606 -6.315 1.00 58.94 85 TYR A O 1
ATOM 627 N N . ALA A 1 86 ? -23.365 30.561 -8.176 1.00 61.41 86 ALA A N 1
ATOM 628 C CA . ALA A 1 86 ? -24.095 29.403 -8.693 1.00 61.41 86 ALA A CA 1
ATOM 629 C C . ALA A 1 86 ? -23.731 28.183 -7.817 1.00 61.41 86 ALA A C 1
ATOM 631 O O . ALA A 1 86 ? -22.554 27.807 -7.782 1.00 61.41 86 ALA A O 1
ATOM 632 N N . PRO A 1 87 ? -24.680 27.567 -7.080 1.00 61.69 87 PRO A N 1
ATOM 633 C CA . PRO A 1 87 ? -24.368 26.448 -6.202 1.00 61.69 87 PRO A CA 1
ATOM 634 C C . PRO A 1 87 ? -23.808 25.311 -7.051 1.0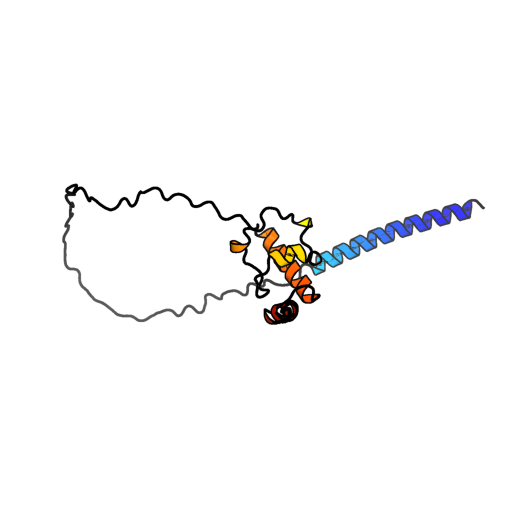0 61.69 87 PRO A C 1
ATOM 636 O O . PRO A 1 87 ? -24.516 24.727 -7.870 1.00 61.69 87 PRO A O 1
ATOM 639 N N . GLN A 1 88 ? -22.515 25.018 -6.905 1.00 66.19 88 GLN A N 1
ATOM 640 C CA . GLN A 1 88 ? -21.911 23.919 -7.643 1.00 66.19 88 GLN A CA 1
ATOM 641 C C . GLN A 1 88 ? -22.556 22.612 -7.183 1.00 66.19 88 GLN A C 1
ATOM 643 O O . GLN A 1 88 ? -22.434 22.218 -6.021 1.00 66.19 88 GLN A O 1
ATOM 648 N N . GLU A 1 89 ? -23.227 21.926 -8.106 1.00 60.66 89 GLU A N 1
ATOM 649 C CA . GLU A 1 89 ? -23.746 20.585 -7.878 1.00 60.66 89 GLU A CA 1
ATOM 650 C C . GLU A 1 89 ? -22.587 19.677 -7.451 1.00 60.66 89 GLU A C 1
ATOM 652 O O . GLU A 1 89 ? -21.659 19.393 -8.217 1.00 60.66 89 GLU A O 1
ATOM 657 N N . VAL A 1 90 ? -22.616 19.241 -6.191 1.00 62.91 90 VAL A N 1
ATOM 658 C CA . VAL A 1 90 ? -21.616 18.344 -5.611 1.00 62.91 90 VAL A CA 1
ATOM 659 C C . VAL A 1 90 ? -21.667 17.017 -6.361 1.00 62.91 90 VAL A C 1
ATOM 661 O O . VAL A 1 90 ? -22.450 16.122 -6.044 1.00 62.91 90 VAL A O 1
ATOM 664 N N . ARG A 1 91 ? -20.817 16.885 -7.386 1.00 62.16 91 ARG A N 1
ATOM 665 C CA . ARG A 1 91 ? -20.632 15.632 -8.122 1.00 62.16 91 ARG A CA 1
ATOM 666 C C . ARG A 1 91 ? -20.364 14.517 -7.113 1.00 62.16 91 ARG A C 1
ATOM 668 O O . ARG A 1 91 ? -19.439 14.609 -6.304 1.00 62.16 91 ARG A O 1
ATOM 675 N N . GLY A 1 92 ? -21.209 13.485 -7.158 1.00 59.25 92 GLY A N 1
ATOM 676 C CA . GLY A 1 92 ? -21.2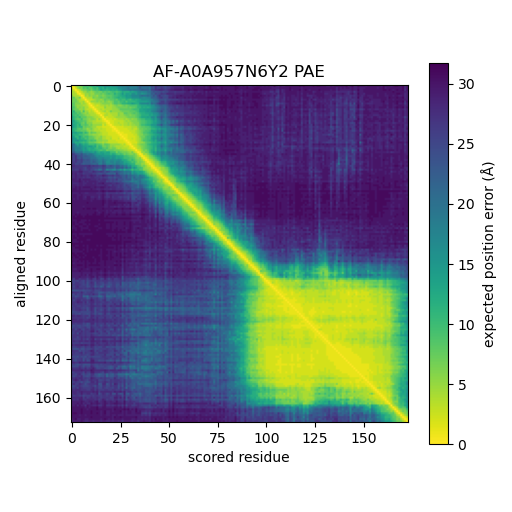58 12.396 -6.186 1.00 59.25 92 GLY A CA 1
ATOM 677 C C . GLY A 1 92 ? -19.875 11.896 -5.769 1.00 59.25 92 GLY A C 1
ATOM 678 O O . GLY A 1 92 ? -18.996 11.628 -6.590 1.00 59.25 92 GLY A O 1
ATOM 679 N N . ARG A 1 93 ? -19.675 11.787 -4.456 1.00 64.06 93 ARG A N 1
ATOM 680 C CA . ARG A 1 93 ? -18.389 11.433 -3.856 1.00 64.06 93 ARG A CA 1
ATOM 681 C C . ARG A 1 93 ? -17.918 10.075 -4.376 1.00 64.06 93 ARG A C 1
ATOM 683 O O . ARG A 1 93 ? -18.602 9.070 -4.197 1.00 64.06 93 ARG A O 1
ATOM 690 N N . ALA A 1 94 ? -16.732 10.043 -4.984 1.00 61.00 94 ALA A N 1
ATOM 691 C CA . ALA A 1 94 ? -16.144 8.814 -5.511 1.00 61.00 94 ALA A CA 1
ATOM 692 C C . ALA A 1 94 ? -16.174 7.681 -4.466 1.00 61.00 94 ALA A C 1
ATOM 694 O O . ALA A 1 94 ? -15.784 7.878 -3.308 1.00 61.00 94 ALA A O 1
ATOM 695 N N . ARG A 1 95 ? -16.644 6.498 -4.890 1.00 60.69 95 ARG A N 1
ATOM 696 C CA . ARG A 1 95 ? -16.735 5.294 -4.051 1.00 60.69 95 ARG A CA 1
ATOM 697 C C . ARG A 1 95 ? -15.357 4.974 -3.456 1.00 60.69 95 ARG A C 1
ATOM 699 O O . ARG A 1 95 ? -14.359 4.923 -4.172 1.00 60.69 95 ARG A O 1
ATOM 706 N N . ARG A 1 96 ? -15.296 4.811 -2.131 1.00 64.62 96 ARG A N 1
ATOM 707 C CA . ARG A 1 96 ? -14.055 4.539 -1.388 1.00 64.62 96 ARG A CA 1
ATOM 708 C C . ARG A 1 96 ? -13.607 3.099 -1.648 1.00 64.62 96 ARG A C 1
ATOM 710 O O . ARG A 1 96 ? -14.427 2.194 -1.612 1.00 64.62 96 ARG A O 1
ATOM 717 N N . ILE A 1 97 ? -12.314 2.891 -1.887 1.00 68.69 97 ILE A N 1
ATOM 718 C CA . ILE A 1 97 ? -11.765 1.583 -2.285 1.00 68.69 97 ILE A CA 1
ATOM 719 C C . ILE A 1 97 ? -11.695 0.585 -1.110 1.00 68.69 97 ILE A C 1
ATOM 721 O O . ILE A 1 97 ? -11.704 -0.618 -1.359 1.00 68.69 97 ILE A O 1
ATOM 725 N N . GLY A 1 98 ? -11.642 1.047 0.149 1.00 66.06 98 GLY A N 1
ATOM 726 C CA . GLY A 1 98 ? -11.332 0.159 1.282 1.00 66.06 98 GLY A CA 1
ATOM 727 C C . GLY A 1 98 ? -11.978 0.482 2.630 1.00 66.06 98 GLY A C 1
ATOM 728 O O . GLY A 1 98 ? -11.365 0.205 3.655 1.00 66.06 98 GLY A O 1
ATOM 729 N N . ASN A 1 99 ? -13.176 1.070 2.672 1.00 68.56 99 ASN A N 1
ATOM 730 C CA . ASN A 1 99 ? -13.822 1.378 3.960 1.00 68.56 99 ASN A CA 1
ATOM 731 C C . ASN A 1 99 ? -14.300 0.133 4.737 1.00 68.56 99 ASN A C 1
ATOM 733 O O . ASN A 1 99 ? -14.590 0.249 5.923 1.00 68.56 99 ASN A O 1
ATOM 737 N N . ASP A 1 100 ? -14.332 -1.032 4.092 1.00 78.88 100 ASP A N 1
ATOM 738 C CA . ASP A 1 100 ? -15.042 -2.219 4.586 1.00 78.88 100 ASP A CA 1
ATOM 739 C C . ASP A 1 100 ? -14.073 -3.308 5.089 1.00 78.88 100 ASP A C 1
ATOM 741 O O . ASP A 1 100 ? -14.457 -4.456 5.297 1.00 78.88 100 ASP A O 1
ATOM 745 N N . ILE A 1 101 ? -12.787 -2.969 5.233 1.00 85.31 101 ILE A N 1
ATOM 746 C CA . ILE A 1 101 ? -11.718 -3.928 5.530 1.00 85.31 101 ILE A CA 1
ATOM 747 C C . ILE A 1 101 ? -11.501 -3.998 7.036 1.00 85.31 101 ILE A C 1
ATOM 749 O O . ILE A 1 101 ? -11.161 -2.994 7.670 1.00 85.31 101 ILE A O 1
ATOM 753 N N . ARG A 1 102 ? -11.671 -5.198 7.592 1.00 87.19 102 ARG A N 1
ATOM 754 C CA . ARG A 1 102 ? -11.373 -5.490 8.992 1.00 87.19 102 ARG A CA 1
ATOM 755 C C . ARG A 1 102 ? -9.881 -5.708 9.182 1.00 87.19 102 ARG A C 1
ATOM 757 O O . ARG A 1 102 ? -9.180 -6.122 8.262 1.00 87.19 102 ARG A O 1
ATOM 764 N N . ILE A 1 103 ? -9.395 -5.396 10.377 1.00 86.75 103 ILE A N 1
ATOM 765 C CA . ILE A 1 103 ? -7.967 -5.465 10.695 1.00 86.75 103 ILE A CA 1
ATOM 766 C C . ILE A 1 103 ? -7.490 -6.918 10.766 1.00 86.75 103 ILE A C 1
ATOM 768 O O . ILE A 1 103 ? -6.375 -7.205 10.336 1.00 86.75 103 ILE A O 1
ATOM 772 N N . GLU A 1 104 ? -8.337 -7.827 11.249 1.00 88.81 104 GLU A N 1
ATOM 773 C CA . GLU A 1 104 ? -7.992 -9.243 11.413 1.00 88.81 104 GLU A CA 1
ATOM 774 C C . GLU A 1 104 ? -7.775 -9.952 10.063 1.00 88.81 104 GLU A C 1
ATOM 776 O O . GLU A 1 104 ? -6.984 -10.888 9.965 1.00 88.81 104 GLU A O 1
ATOM 781 N N . ASP A 1 105 ? -8.413 -9.460 8.998 1.00 88.69 105 ASP A N 1
ATOM 782 C CA . ASP A 1 105 ? -8.364 -10.062 7.660 1.00 88.69 105 ASP A CA 1
ATOM 783 C C . ASP A 1 105 ? -7.080 -9.703 6.876 1.00 88.69 105 ASP A C 1
ATOM 785 O O . ASP A 1 105 ? -6.808 -10.254 5.798 1.00 88.69 105 ASP A O 1
ATOM 789 N N . ILE A 1 106 ? -6.275 -8.762 7.386 1.00 93.00 106 ILE A N 1
ATOM 790 C CA . ILE A 1 106 ? -5.080 -8.240 6.712 1.00 93.00 106 ILE A CA 1
ATOM 791 C C . ILE A 1 106 ? -3.889 -9.153 7.019 1.00 93.00 106 ILE A C 1
ATOM 793 O O . ILE A 1 106 ? -3.207 -9.001 8.029 1.00 93.00 106 ILE A O 1
ATOM 797 N N . ASN A 1 107 ? -3.613 -10.088 6.110 1.00 95.56 107 ASN A N 1
ATOM 798 C CA . ASN A 1 107 ? -2.491 -11.019 6.210 1.00 95.56 107 ASN A CA 1
ATOM 799 C C . ASN A 1 107 ? -1.733 -11.123 4.876 1.00 95.56 107 ASN A C 1
ATOM 801 O O . ASN A 1 107 ? -2.357 -11.106 3.812 1.00 95.56 107 ASN A O 1
ATOM 805 N N . TYR A 1 108 ? -0.406 -11.289 4.917 1.00 96.50 108 TYR A N 1
ATOM 806 C CA . TYR A 1 108 ? 0.443 -11.502 3.734 1.00 96.50 108 TYR A CA 1
ATOM 807 C C . TYR A 1 108 ? 0.004 -12.679 2.843 1.00 96.50 108 TYR A C 1
ATOM 809 O O . TYR A 1 108 ? 0.252 -12.661 1.638 1.00 96.50 108 TYR A O 1
ATOM 817 N N . LYS A 1 109 ? -0.683 -13.680 3.409 1.00 95.12 109 LYS A N 1
ATOM 818 C CA . LYS A 1 109 ? -1.244 -14.829 2.679 1.00 95.12 109 LYS A CA 1
ATOM 819 C C . LYS A 1 109 ? -2.441 -14.444 1.802 1.00 95.12 109 LYS A C 1
ATOM 821 O O . LYS A 1 109 ? -2.687 -15.080 0.780 1.00 95.12 109 LYS A O 1
ATOM 826 N N . ASN A 1 110 ? -3.163 -13.378 2.150 1.00 94.75 110 ASN A N 1
ATOM 827 C CA . ASN A 1 110 ? -4.358 -12.925 1.438 1.00 94.75 110 ASN A CA 1
ATOM 828 C C . ASN A 1 110 ? -3.989 -12.040 0.236 1.00 94.75 110 ASN A C 1
ATOM 830 O O . ASN A 1 110 ? -4.289 -10.844 0.184 1.00 94.75 110 ASN A O 1
ATOM 834 N N . VAL A 1 111 ? -3.359 -12.644 -0.776 1.00 93.62 111 VAL A N 1
ATOM 835 C CA . VAL A 1 111 ? -2.839 -11.945 -1.967 1.00 93.62 111 VAL A CA 1
ATOM 836 C C . VAL A 1 111 ? -3.933 -11.171 -2.713 1.00 93.62 111 VAL A C 1
ATOM 838 O O . VAL A 1 111 ? -3.692 -10.060 -3.187 1.00 93.62 111 VAL A O 1
ATOM 841 N N . ALA A 1 112 ? -5.156 -11.706 -2.776 1.00 92.31 112 ALA A N 1
ATOM 842 C CA . ALA A 1 112 ? -6.288 -11.055 -3.439 1.00 92.31 112 ALA A CA 1
ATOM 843 C C . ALA A 1 112 ? -6.658 -9.707 -2.795 1.00 92.31 112 ALA A C 1
ATOM 845 O O . ALA A 1 112 ? -6.941 -8.739 -3.503 1.00 92.31 112 ALA A O 1
ATOM 846 N N . LEU A 1 113 ? -6.606 -9.622 -1.462 1.00 92.94 113 LEU A N 1
ATOM 847 C CA . LEU A 1 113 ? -6.865 -8.388 -0.724 1.00 92.94 113 LEU A CA 1
ATOM 848 C C . LEU A 1 113 ? -5.727 -7.390 -0.946 1.00 92.94 113 LEU A C 1
ATOM 850 O O . LEU A 1 113 ? -5.974 -6.248 -1.332 1.00 92.94 113 LEU A O 1
ATOM 854 N N . LEU A 1 114 ? -4.479 -7.831 -0.773 1.00 93.56 114 LEU A N 1
ATOM 855 C CA . LEU A 1 114 ? -3.300 -6.969 -0.885 1.00 93.56 114 LEU A CA 1
ATOM 856 C C . LEU A 1 114 ? -3.092 -6.423 -2.304 1.00 93.56 114 LEU A C 1
ATOM 858 O O . LEU A 1 114 ? -2.672 -5.279 -2.469 1.00 93.56 114 LEU A O 1
ATOM 862 N N . THR A 1 115 ? -3.464 -7.185 -3.334 1.00 92.38 115 THR A N 1
ATOM 863 C CA . THR A 1 115 ? -3.364 -6.748 -4.736 1.00 92.38 115 THR A CA 1
ATOM 864 C C . THR A 1 115 ? -4.233 -5.519 -5.024 1.00 92.38 115 THR A C 1
ATOM 866 O O . THR A 1 115 ? -3.850 -4.682 -5.839 1.00 92.38 115 THR A O 1
ATOM 869 N N . ARG A 1 116 ? -5.358 -5.332 -4.314 1.00 91.62 116 ARG A N 1
ATOM 870 C CA . ARG A 1 116 ? -6.228 -4.143 -4.454 1.00 91.62 116 ARG A CA 1
ATOM 871 C C . ARG A 1 116 ? -5.548 -2.851 -3.990 1.00 91.62 116 ARG A C 1
ATOM 873 O O . ARG A 1 116 ? -5.955 -1.765 -4.394 1.00 91.62 116 ARG A O 1
ATOM 880 N N . PHE A 1 117 ? -4.518 -2.967 -3.155 1.00 93.12 117 PHE A N 1
ATOM 881 C CA . PHE A 1 117 ? -3.722 -1.853 -2.640 1.00 93.12 117 PHE A CA 1
ATOM 882 C C . PHE A 1 117 ? -2.472 -1.564 -3.472 1.00 93.12 117 PHE A C 1
ATOM 884 O O . PHE A 1 117 ? -1.679 -0.696 -3.100 1.00 93.12 117 PHE A O 1
ATOM 891 N N . LEU A 1 118 ? -2.288 -2.265 -4.591 1.00 93.00 118 LEU A N 1
ATOM 892 C CA . LEU A 1 118 ? -1.183 -2.040 -5.508 1.00 93.00 118 LEU A CA 1
ATOM 893 C C . LEU A 1 118 ? -1.639 -1.291 -6.760 1.00 93.00 118 LEU A C 1
ATOM 895 O O . LEU A 1 118 ? -2.734 -1.473 -7.283 1.00 93.00 118 LEU A O 1
ATOM 899 N N . ASP A 1 119 ? -0.750 -0.442 -7.257 1.00 91.38 119 ASP A N 1
ATOM 900 C CA . ASP A 1 119 ? -0.857 0.193 -8.563 1.00 91.38 119 ASP A CA 1
ATOM 901 C C . ASP A 1 119 ? -0.560 -0.825 -9.682 1.00 91.38 119 ASP A C 1
ATOM 903 O O . ASP A 1 119 ? 0.046 -1.873 -9.455 1.00 91.38 119 ASP A O 1
ATOM 907 N N . ALA A 1 120 ? -0.872 -0.483 -10.934 1.00 88.00 120 ALA A N 1
ATOM 908 C CA . ALA A 1 120 ? -0.560 -1.318 -12.097 1.00 88.00 120 ALA A CA 1
ATOM 909 C C . ALA A 1 120 ? 0.942 -1.635 -12.231 1.00 88.00 120 ALA A C 1
ATOM 911 O O . ALA A 1 120 ? 1.311 -2.642 -12.833 1.00 88.00 120 ALA A O 1
ATOM 912 N N . ARG A 1 121 ? 1.797 -0.777 -11.660 1.00 88.62 121 ARG A N 1
ATOM 913 C CA . ARG A 1 121 ? 3.261 -0.916 -11.608 1.00 88.62 121 ARG A CA 1
ATOM 914 C C . ARG A 1 121 ? 3.765 -1.709 -10.397 1.00 88.62 121 ARG A C 1
ATOM 916 O O . ARG A 1 121 ? 4.970 -1.852 -10.244 1.00 88.62 121 ARG A O 1
ATOM 923 N N . GLY A 1 122 ? 2.871 -2.168 -9.524 1.00 90.12 122 GLY A N 1
ATOM 924 C CA . GLY A 1 122 ? 3.222 -2.882 -8.298 1.00 90.12 122 GLY A CA 1
ATOM 925 C C . GLY A 1 122 ? 3.620 -1.976 -7.137 1.00 90.12 122 GLY A C 1
ATOM 926 O O . GLY A 1 122 ? 4.093 -2.484 -6.134 1.00 90.12 122 GLY A O 1
ATOM 927 N N . ARG A 1 123 ? 3.431 -0.651 -7.228 1.00 92.44 123 ARG A N 1
ATOM 928 C CA . ARG A 1 123 ? 3.681 0.299 -6.122 1.00 92.44 123 ARG A CA 1
ATOM 929 C C . ARG A 1 123 ? 2.527 0.283 -5.119 1.00 92.44 123 ARG A C 1
ATOM 931 O O . ARG A 1 123 ? 1.386 0.119 -5.532 1.00 92.44 123 ARG A O 1
ATOM 938 N N . ILE A 1 124 ? 2.803 0.514 -3.835 1.00 95.12 124 ILE A N 1
ATOM 939 C CA . ILE A 1 124 ? 1.755 0.612 -2.806 1.00 95.12 124 ILE A CA 1
ATOM 940 C C . ILE A 1 124 ? 0.968 1.910 -3.017 1.00 95.12 124 ILE A C 1
ATOM 942 O O . ILE A 1 124 ? 1.555 2.987 -3.135 1.00 95.12 124 ILE A O 1
ATOM 946 N N . LEU A 1 125 ? -0.359 1.815 -3.088 1.00 93.75 125 LEU A N 1
ATOM 947 C CA . LEU A 1 125 ? -1.235 2.974 -3.213 1.00 93.75 125 LEU A CA 1
ATOM 948 C C . LEU A 1 125 ? -1.216 3.803 -1.926 1.00 93.75 125 LEU A C 1
ATOM 950 O O . LEU A 1 125 ? -1.254 3.272 -0.815 1.00 93.75 125 LEU A O 1
ATOM 954 N N . SER A 1 126 ? -1.203 5.128 -2.079 1.00 93.62 126 SER A N 1
ATOM 955 C CA . SER A 1 126 ? -1.245 6.041 -0.939 1.00 93.62 126 SER A CA 1
ATOM 956 C C . SER A 1 126 ? -2.600 5.994 -0.230 1.00 93.62 126 SER A C 1
ATOM 958 O O . SER A 1 126 ? -3.643 5.770 -0.854 1.00 93.62 126 SER A O 1
ATOM 960 N N . ARG A 1 127 ? -2.599 6.321 1.069 1.00 91.88 127 ARG A N 1
ATOM 961 C CA . ARG A 1 127 ? -3.817 6.406 1.892 1.00 91.88 127 ARG A CA 1
ATOM 962 C C . ARG A 1 127 ? -4.902 7.290 1.264 1.00 91.88 127 ARG A C 1
ATOM 964 O O . ARG A 1 127 ? -6.089 6.998 1.375 1.00 91.88 127 ARG A O 1
ATOM 971 N N . ARG A 1 128 ? -4.510 8.376 0.587 1.00 88.56 128 ARG A N 1
ATOM 972 C CA . ARG A 1 128 ? -5.446 9.312 -0.065 1.00 88.56 128 ARG A CA 1
ATOM 973 C C . ARG A 1 128 ? -6.245 8.642 -1.190 1.00 88.56 128 ARG A C 1
ATOM 975 O O . ARG A 1 128 ? -7.424 8.953 -1.358 1.00 88.56 128 ARG A O 1
ATOM 982 N N . LYS A 1 129 ? -5.621 7.712 -1.923 1.00 89.50 129 LYS A N 1
ATOM 983 C CA . LYS A 1 129 ? -6.268 6.937 -2.992 1.00 89.50 129 LYS A CA 1
ATOM 984 C C . LYS A 1 129 ? -7.135 5.813 -2.433 1.00 89.50 129 LYS A C 1
ATOM 986 O O . LYS A 1 129 ? -8.261 5.633 -2.879 1.00 89.50 129 LYS A O 1
ATOM 991 N N . THR A 1 130 ? -6.629 5.088 -1.440 1.00 89.44 130 THR A N 1
ATOM 992 C CA . THR A 1 130 ? -7.313 3.923 -0.852 1.00 89.44 130 THR A CA 1
ATOM 993 C C . THR A 1 130 ? -8.451 4.326 0.090 1.00 89.44 130 THR A C 1
ATOM 995 O O . THR A 1 130 ? -9.414 3.580 0.250 1.00 89.44 130 THR A O 1
ATOM 998 N N . ARG A 1 131 ? -8.384 5.541 0.658 1.00 87.50 131 ARG A N 1
ATOM 999 C CA . ARG A 1 131 ? -9.357 6.134 1.595 1.00 87.50 131 ARG A CA 1
ATOM 1000 C C . ARG A 1 131 ? -9.551 5.318 2.885 1.00 87.50 131 ARG A C 1
ATOM 1002 O O . ARG A 1 131 ? -10.585 5.476 3.528 1.00 87.50 131 ARG A O 1
ATOM 1009 N N . VAL A 1 132 ? -8.563 4.508 3.278 1.00 90.75 132 VAL A N 1
ATOM 1010 C CA . VAL A 1 132 ? -8.589 3.696 4.511 1.00 90.75 132 VAL A CA 1
ATOM 1011 C C . VAL A 1 132 ? -8.119 4.474 5.751 1.00 90.75 132 VAL A C 1
ATOM 1013 O O . VAL A 1 132 ? -7.531 5.561 5.654 1.00 90.75 132 VAL A O 1
ATOM 1016 N N . SER A 1 133 ? -8.352 3.920 6.944 1.00 91.25 133 SER A N 1
ATOM 1017 C CA . SER A 1 133 ? -7.789 4.455 8.190 1.00 91.25 133 SER A CA 1
ATOM 1018 C C . SER A 1 133 ? -6.256 4.350 8.198 1.00 91.25 133 SER A C 1
ATOM 1020 O O . SER A 1 133 ? -5.664 3.522 7.504 1.00 91.25 133 SER A O 1
ATOM 1022 N N . ALA A 1 134 ? -5.586 5.207 8.973 1.00 92.12 134 ALA A N 1
ATOM 1023 C CA . ALA A 1 134 ? -4.125 5.179 9.069 1.00 92.12 134 ALA A CA 1
ATOM 1024 C C . ALA A 1 134 ? -3.608 3.855 9.666 1.00 92.12 134 ALA A C 1
ATOM 1026 O O . ALA A 1 134 ? -2.617 3.315 9.179 1.00 92.12 134 ALA A O 1
ATOM 1027 N N . LYS A 1 135 ? -4.323 3.298 10.656 1.00 92.50 135 LYS A N 1
ATOM 1028 C CA . LYS A 1 135 ? -4.009 2.002 11.280 1.00 92.50 135 LYS A CA 1
ATOM 1029 C C . LYS A 1 135 ? -4.014 0.869 10.249 1.00 92.50 135 LYS A C 1
ATOM 1031 O O . LYS A 1 135 ? -3.017 0.164 10.119 1.00 92.50 135 LYS A O 1
ATOM 1036 N N . VAL A 1 136 ? -5.087 0.779 9.459 1.00 93.50 136 VAL A N 1
ATOM 1037 C CA . VAL A 1 136 ? -5.227 -0.217 8.386 1.00 93.50 136 VAL A CA 1
ATOM 1038 C C . VAL A 1 136 ? -4.144 -0.029 7.325 1.00 93.50 136 VAL A C 1
ATOM 1040 O O . VAL A 1 136 ? -3.493 -0.994 6.943 1.00 93.50 136 VAL A O 1
ATOM 1043 N N . GLN A 1 137 ? -3.875 1.205 6.884 1.00 95.00 137 GLN A N 1
ATOM 1044 C CA . GLN A 1 137 ? -2.837 1.460 5.877 1.00 95.00 137 GLN A CA 1
ATOM 1045 C C . GLN A 1 137 ? -1.444 0.994 6.335 1.00 95.00 137 GLN A C 1
ATOM 1047 O O . GLN A 1 137 ? -0.714 0.410 5.534 1.00 95.00 137 GLN A O 1
ATOM 1052 N N . ARG A 1 138 ? -1.062 1.244 7.598 1.00 95.44 138 ARG A N 1
ATOM 1053 C CA . ARG A 1 138 ? 0.235 0.807 8.148 1.00 95.44 138 ARG A CA 1
ATOM 1054 C C . ARG A 1 138 ? 0.356 -0.716 8.169 1.00 95.44 138 ARG A C 1
ATOM 1056 O O . ARG A 1 138 ? 1.383 -1.249 7.758 1.00 95.44 138 ARG A O 1
ATOM 1063 N N . GLN A 1 139 ? -0.704 -1.410 8.585 1.00 95.31 139 GLN A N 1
ATOM 1064 C CA . GLN A 1 139 ? -0.751 -2.874 8.577 1.00 95.31 139 GLN A CA 1
ATOM 1065 C C . GLN A 1 139 ? -0.671 -3.434 7.156 1.00 95.31 139 GLN A C 1
ATOM 1067 O O . GLN A 1 139 ? 0.183 -4.269 6.882 1.00 95.31 139 GLN A O 1
ATOM 1072 N N . VAL A 1 140 ? -1.470 -2.906 6.224 1.00 95.31 140 VAL A N 1
ATOM 1073 C CA . VAL A 1 140 ? -1.412 -3.289 4.805 1.00 95.31 140 VAL A CA 1
ATOM 1074 C C . VAL A 1 140 ? -0.004 -3.096 4.244 1.00 95.31 140 VAL A C 1
ATOM 1076 O O . VAL A 1 140 ? 0.509 -3.980 3.567 1.00 95.31 140 VAL A O 1
ATOM 1079 N N . ALA A 1 141 ? 0.659 -1.976 4.541 1.00 96.44 141 ALA A N 1
ATOM 1080 C CA . ALA A 1 141 ? 2.020 -1.734 4.074 1.00 96.44 141 ALA A CA 1
ATOM 1081 C C . ALA A 1 141 ? 3.021 -2.762 4.630 1.00 96.44 141 ALA A C 1
ATOM 1083 O O . ALA A 1 141 ? 3.857 -3.258 3.874 1.00 96.44 141 ALA A O 1
ATOM 1084 N N . ARG A 1 142 ? 2.919 -3.116 5.918 1.00 96.88 142 ARG A N 1
ATOM 1085 C CA . ARG A 1 142 ? 3.755 -4.145 6.557 1.00 96.88 142 ARG A CA 1
ATOM 1086 C C . ARG A 1 142 ? 3.545 -5.518 5.915 1.00 96.88 142 ARG A C 1
ATOM 1088 O O . ARG A 1 142 ? 4.514 -6.171 5.537 1.00 96.88 142 ARG A O 1
ATOM 1095 N N . GLU A 1 143 ? 2.293 -5.918 5.724 1.00 97.12 143 GLU A N 1
ATOM 1096 C CA . GLU A 1 143 ? 1.946 -7.212 5.133 1.00 97.12 143 GLU A CA 1
ATOM 1097 C C . GLU A 1 143 ? 2.303 -7.290 3.643 1.00 97.12 143 GLU A C 1
ATOM 1099 O O . GLU A 1 143 ? 2.786 -8.322 3.187 1.00 97.12 143 GLU A O 1
ATOM 1104 N N . ILE A 1 144 ? 2.176 -6.193 2.883 1.00 96.62 144 ILE A N 1
ATOM 1105 C CA . ILE A 1 144 ? 2.665 -6.131 1.495 1.00 96.62 144 ILE A CA 1
ATOM 1106 C C . ILE A 1 144 ? 4.182 -6.300 1.448 1.00 96.62 144 ILE A C 1
ATOM 1108 O O . ILE A 1 144 ? 4.679 -7.029 0.591 1.00 96.62 144 ILE A O 1
ATOM 1112 N N . LYS A 1 145 ? 4.931 -5.638 2.340 1.00 96.88 145 LYS A N 1
ATOM 1113 C CA . LYS A 1 145 ? 6.388 -5.811 2.416 1.00 96.88 145 LYS A CA 1
ATOM 1114 C C . LYS A 1 145 ? 6.731 -7.279 2.696 1.00 96.88 145 LYS A C 1
ATOM 1116 O O . LYS A 1 145 ? 7.452 -7.876 1.906 1.00 96.88 145 LYS A O 1
ATOM 1121 N N . ARG A 1 146 ? 6.110 -7.904 3.703 1.00 97.44 146 ARG A N 1
ATOM 1122 C CA . ARG A 1 146 ? 6.272 -9.345 3.993 1.00 97.44 146 ARG A CA 1
ATOM 1123 C C . ARG A 1 146 ? 5.948 -10.232 2.785 1.00 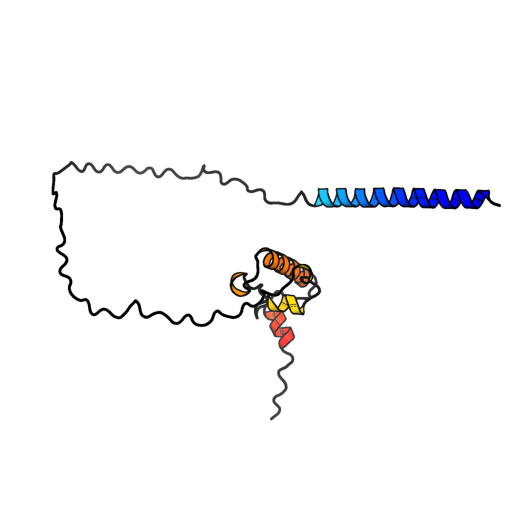97.44 146 ARG A C 1
ATOM 1125 O O . ARG A 1 146 ? 6.765 -11.058 2.392 1.00 97.44 146 ARG A O 1
ATOM 1132 N N . ALA A 1 147 ? 4.801 -10.021 2.141 1.00 97.31 147 ALA A N 1
ATOM 1133 C CA . ALA A 1 147 ? 4.386 -10.781 0.961 1.00 97.31 147 ALA A CA 1
ATOM 1134 C C . ALA A 1 147 ? 5.377 -10.651 -0.207 1.00 97.31 147 ALA A C 1
ATOM 1136 O O . ALA A 1 147 ? 5.608 -11.614 -0.935 1.00 97.31 147 ALA A O 1
ATOM 1137 N N . ARG A 1 148 ? 5.989 -9.477 -0.387 1.00 95.81 148 ARG A N 1
ATOM 1138 C CA . ARG A 1 148 ? 7.023 -9.271 -1.405 1.00 95.81 148 ARG A CA 1
ATOM 1139 C C . ARG A 1 148 ? 8.330 -9.993 -1.072 1.00 95.81 148 ARG A C 1
ATOM 1141 O O . ARG A 1 148 ? 8.961 -10.518 -1.982 1.00 95.81 148 ARG A O 1
ATOM 1148 N N . HIS A 1 149 ? 8.726 -10.055 0.200 1.00 96.44 149 HIS A N 1
ATOM 1149 C CA . HIS A 1 149 ? 9.907 -10.821 0.623 1.00 96.44 149 HIS A CA 1
ATOM 1150 C C . HIS A 1 149 ? 9.711 -12.320 0.351 1.00 96.44 149 HIS A C 1
ATOM 1152 O O . HIS A 1 149 ? 10.635 -12.995 -0.083 1.00 96.44 149 HIS A O 1
ATOM 1158 N N . LEU A 1 150 ? 8.478 -12.809 0.504 1.00 95.88 150 LEU A N 1
ATOM 1159 C CA . LEU A 1 150 ? 8.071 -14.181 0.177 1.00 95.88 150 LEU A CA 1
ATOM 1160 C C . LEU A 1 150 ? 7.757 -14.404 -1.316 1.00 95.88 150 LEU A C 1
ATOM 1162 O O . LEU A 1 150 ? 7.196 -15.435 -1.675 1.00 95.88 150 LEU A O 1
ATOM 1166 N N . ALA A 1 151 ? 8.057 -13.433 -2.184 1.00 93.75 151 ALA A N 1
ATOM 1167 C CA . ALA A 1 151 ? 7.788 -13.474 -3.624 1.00 93.75 151 ALA A CA 1
ATOM 1168 C C . ALA A 1 151 ? 6.309 -13.693 -4.030 1.00 93.75 151 ALA A C 1
ATOM 1170 O O . ALA A 1 151 ? 6.025 -14.013 -5.183 1.00 93.75 151 ALA A O 1
ATOM 1171 N N . LEU A 1 152 ? 5.348 -13.455 -3.129 1.00 93.88 152 LEU A N 1
ATOM 1172 C CA . LEU A 1 152 ? 3.909 -13.534 -3.426 1.00 93.88 152 LEU A CA 1
ATOM 1173 C C . LEU A 1 152 ? 3.409 -12.321 -4.224 1.00 93.88 152 LEU A C 1
ATOM 1175 O O . LEU A 1 152 ? 2.428 -12.412 -4.962 1.00 93.88 152 LEU A O 1
ATOM 1179 N N . LEU A 1 153 ? 4.067 -11.169 -4.061 1.00 93.44 153 LEU A N 1
ATOM 1180 C CA . LEU A 1 153 ? 3.730 -9.918 -4.738 1.00 93.44 153 LEU A CA 1
ATOM 1181 C C . LEU A 1 153 ? 4.942 -9.337 -5.482 1.00 93.44 153 LEU A C 1
ATOM 1183 O O . LEU A 1 153 ? 6.072 -9.441 -5.007 1.00 93.44 153 LEU A O 1
ATOM 1187 N N . PRO A 1 154 ? 4.723 -8.667 -6.627 1.00 93.31 154 PRO A N 1
ATOM 1188 C CA . PRO A 1 154 ? 5.798 -8.092 -7.424 1.00 93.31 154 PRO A CA 1
ATOM 1189 C C . PRO A 1 154 ? 6.354 -6.794 -6.815 1.00 93.31 154 PRO A C 1
ATOM 1191 O O . PRO A 1 154 ? 5.617 -5.974 -6.259 1.00 93.31 154 PRO A O 1
ATOM 1194 N N . TYR A 1 155 ? 7.658 -6.572 -7.002 1.00 91.19 155 TYR A N 1
ATOM 1195 C CA . TYR A 1 155 ? 8.329 -5.304 -6.687 1.00 91.19 155 TYR A CA 1
ATOM 1196 C C . TYR A 1 155 ? 8.259 -4.296 -7.836 1.00 91.19 155 TYR A C 1
ATOM 1198 O O . TYR A 1 155 ? 8.088 -3.100 -7.601 1.00 91.19 155 TYR A O 1
ATOM 1206 N N . THR A 1 156 ? 8.397 -4.772 -9.076 1.00 89.12 156 THR A N 1
ATOM 1207 C CA . THR A 1 156 ? 8.579 -3.921 -10.256 1.00 89.12 156 THR A CA 1
ATOM 1208 C C . THR A 1 156 ? 7.494 -4.149 -11.302 1.00 89.12 156 THR A C 1
ATOM 1210 O O . THR A 1 156 ? 6.883 -5.218 -11.402 1.00 89.12 156 THR A O 1
ATOM 1213 N N . ALA A 1 157 ? 7.281 -3.130 -12.137 1.00 86.25 157 ALA A N 1
ATOM 1214 C CA . ALA A 1 157 ? 6.368 -3.214 -13.272 1.00 86.25 157 ALA A CA 1
ATOM 1215 C C . ALA A 1 157 ? 6.794 -4.287 -14.287 1.00 86.25 157 ALA A C 1
ATOM 1217 O O . ALA A 1 157 ? 5.947 -4.808 -15.009 1.00 86.25 157 ALA A O 1
ATOM 1218 N N . GLU A 1 158 ? 8.082 -4.632 -14.334 1.00 86.38 158 GLU A N 1
ATOM 1219 C CA . GLU A 1 158 ? 8.595 -5.633 -15.264 1.00 86.38 158 GLU A CA 1
ATOM 1220 C C . GLU A 1 158 ? 8.122 -7.041 -14.898 1.00 86.38 158 GLU A C 1
ATOM 1222 O O . GLU A 1 158 ? 7.552 -7.723 -15.747 1.00 86.38 158 GLU A O 1
ATOM 1227 N N . HIS A 1 159 ? 8.189 -7.428 -13.616 1.00 86.81 159 HIS A N 1
ATOM 1228 C CA . HIS A 1 159 ? 7.601 -8.692 -13.142 1.00 86.81 159 HIS A CA 1
ATOM 1229 C C . HIS A 1 159 ? 6.122 -8.818 -13.512 1.00 86.81 159 HIS A C 1
ATOM 1231 O O . HIS A 1 159 ? 5.642 -9.872 -13.932 1.00 86.81 159 HIS A O 1
ATOM 1237 N N . ILE A 1 160 ? 5.387 -7.717 -13.401 1.00 85.25 160 ILE A N 1
ATOM 1238 C CA . ILE A 1 160 ? 3.973 -7.668 -13.753 1.00 85.25 160 ILE A CA 1
ATOM 1239 C C . ILE A 1 160 ? 3.752 -7.845 -15.261 1.00 85.25 160 ILE A C 1
ATOM 1241 O O . ILE A 1 160 ? 2.815 -8.521 -15.682 1.00 85.25 160 ILE A O 1
ATOM 1245 N N . ARG A 1 161 ? 4.583 -7.225 -16.100 1.00 81.94 161 ARG A N 1
ATOM 1246 C CA . ARG A 1 161 ? 4.474 -7.357 -17.557 1.00 81.94 161 ARG A CA 1
ATOM 1247 C C . ARG A 1 161 ? 4.790 -8.772 -18.000 1.00 81.94 161 ARG A C 1
ATOM 1249 O O . ARG A 1 161 ? 4.036 -9.310 -18.803 1.00 81.94 161 ARG A O 1
ATOM 1256 N N . VAL A 1 162 ? 5.847 -9.370 -17.452 1.00 80.44 162 VAL A N 1
ATOM 1257 C CA . VAL A 1 162 ? 6.256 -10.750 -17.736 1.00 80.44 162 VAL A CA 1
ATOM 1258 C C . VAL A 1 162 ? 5.136 -11.724 -17.368 1.00 80.44 162 VAL A C 1
ATOM 1260 O O . VAL A 1 162 ? 4.711 -12.504 -18.218 1.00 80.44 162 VAL A O 1
ATOM 1263 N N . THR A 1 163 ? 4.574 -11.611 -16.160 1.00 77.62 163 THR A N 1
ATOM 1264 C CA . THR A 1 163 ? 3.475 -12.484 -15.700 1.00 77.62 163 THR A CA 1
ATOM 1265 C C . THR A 1 163 ? 2.186 -12.320 -16.515 1.00 77.62 163 THR A C 1
ATOM 1267 O O . THR A 1 163 ? 1.470 -13.294 -16.726 1.00 77.62 163 THR A O 1
ATOM 1270 N N . ARG A 1 164 ? 1.887 -11.119 -17.034 1.00 73.19 164 ARG A N 1
ATOM 1271 C CA . ARG A 1 164 ? 0.703 -10.862 -17.883 1.00 73.19 164 ARG A CA 1
ATOM 1272 C C . ARG A 1 164 ? 0.926 -11.120 -19.383 1.00 73.19 164 ARG A C 1
ATOM 1274 O O . ARG A 1 164 ? -0.038 -11.069 -20.148 1.00 73.19 164 ARG A O 1
ATOM 1281 N N . LYS A 1 165 ? 2.163 -11.369 -19.836 1.00 65.69 165 LYS A N 1
ATOM 1282 C CA . LYS A 1 165 ? 2.541 -11.452 -21.266 1.00 65.69 165 LYS A CA 1
ATOM 1283 C C . LYS A 1 165 ? 1.915 -12.645 -22.005 1.00 65.69 165 LYS A C 1
ATOM 1285 O O . LYS A 1 165 ? 1.869 -12.647 -23.231 1.00 65.69 165 LYS A O 1
ATOM 1290 N N . THR A 1 166 ? 1.377 -13.627 -21.290 1.00 60.97 166 THR A N 1
ATOM 1291 C CA . THR A 1 166 ? 0.944 -14.928 -21.826 1.00 60.97 166 THR A CA 1
ATOM 1292 C C . THR A 1 166 ? -0.482 -14.984 -22.391 1.00 60.97 166 THR A C 1
ATOM 1294 O O . THR A 1 166 ? -0.979 -16.067 -22.674 1.00 60.97 166 THR A O 1
ATOM 1297 N N . ARG A 1 167 ? -1.159 -13.851 -22.630 1.00 59.72 167 ARG A N 1
ATOM 1298 C CA . ARG A 1 167 ? -2.516 -13.838 -23.230 1.00 59.72 167 ARG A CA 1
ATOM 1299 C C . ARG A 1 167 ? -2.654 -13.035 -24.516 1.00 59.72 167 ARG A C 1
ATOM 1301 O O . ARG A 1 167 ? -3.769 -12.699 -24.909 1.00 59.72 167 ARG A O 1
ATOM 1308 N N . ARG A 1 168 ? -1.555 -12.760 -25.223 1.00 61.19 168 ARG A N 1
ATOM 1309 C CA . ARG A 1 168 ? -1.671 -12.485 -26.660 1.00 61.19 168 ARG A CA 1
ATOM 1310 C C . ARG A 1 168 ? -1.989 -13.810 -27.335 1.00 61.19 168 ARG A C 1
ATOM 1312 O O . ARG A 1 168 ? -1.100 -14.473 -27.854 1.00 61.19 168 ARG A O 1
ATOM 1319 N N . THR A 1 169 ? -3.254 -14.218 -27.245 1.00 62.91 169 THR A N 1
ATOM 1320 C CA . THR A 1 169 ? -3.801 -15.217 -28.148 1.00 62.91 169 THR A CA 1
ATOM 1321 C C . THR A 1 169 ? -3.383 -14.783 -29.541 1.00 62.91 169 THR A C 1
ATOM 1323 O O . THR A 1 169 ? -3.524 -13.613 -29.915 1.00 62.91 169 THR A O 1
ATOM 1326 N N . SER A 1 170 ? -2.765 -15.705 -30.267 1.00 60.72 170 SER A N 1
ATOM 1327 C CA . SER A 1 170 ? -2.638 -15.608 -31.706 1.00 60.72 170 SER A CA 1
ATOM 1328 C C . SER A 1 170 ? -4.015 -15.225 -32.232 1.00 60.72 170 SER A C 1
ATOM 1330 O O . SER A 1 170 ? -4.938 -16.038 -32.231 1.00 60.72 170 SER A O 1
ATOM 1332 N N . ARG A 1 171 ? -4.181 -13.955 -32.597 1.00 62.19 171 ARG A N 1
ATOM 1333 C CA . ARG A 1 171 ? -5.324 -13.474 -33.358 1.00 62.19 171 ARG A CA 1
ATOM 1334 C C . ARG A 1 171 ? -5.105 -14.083 -34.744 1.00 62.19 171 ARG A C 1
ATOM 1336 O O . ARG A 1 171 ? -4.468 -13.475 -35.596 1.00 62.19 171 ARG A O 1
ATOM 1343 N N . GLN A 1 172 ? -5.427 -15.374 -34.848 1.00 60.47 172 GLN A N 1
ATOM 1344 C CA . GLN A 1 172 ? -5.339 -16.167 -36.062 1.00 60.47 172 GLN A CA 1
ATOM 1345 C C . GLN A 1 172 ? -6.234 -15.471 -37.083 1.00 60.47 172 GLN A C 1
ATOM 1347 O O . GLN A 1 172 ? -7.379 -15.130 -36.782 1.00 60.47 172 GLN A O 1
ATOM 1352 N N . ARG A 1 173 ? -5.611 -15.140 -38.212 1.00 55.28 173 ARG A N 1
ATOM 1353 C CA . ARG A 1 173 ? -6.274 -14.683 -39.428 1.00 55.28 173 ARG A CA 1
ATOM 1354 C C . ARG A 1 173 ? -7.147 -15.789 -39.997 1.00 55.28 173 ARG A C 1
ATOM 1356 O O . ARG A 1 173 ? -6.774 -16.965 -39.789 1.00 55.28 173 ARG A O 1
#